Protein AF-A0A8I0L942-F1 (afdb_monomer)

InterPro domains:
  IPR004131 Pyrophosphate-energised proton pump [PF03030] (1-81)
  IPR004131 Pyrophosphate-energised proton pump [PTHR31998] (1-81)

Solvent-accessible surface area (backbone atoms only — not comparable to full-atom values): 4652 Å² total; per-residue (Å²): 97,71,68,63,50,52,52,51,52,52,47,47,55,72,76,38,59,39,47,83,71,69,78,39,82,75,73,59,67,62,54,49,51,50,48,52,55,42,48,60,60,59,51,49,56,60,53,51,46,67,58,46,52,58,53,52,38,37,72,75,63,29,70,70,50,35,53,51,52,54,54,49,50,50,58,54,44,66,72,74,106

Foldseek 3Di:
DVVVLVVLVVVQVVVPVCVVVVNDDTDVVVSVCVVVVVCVVVVVVVVVCVVVVLVVCCVPVNDVSSVVVVVVCVVVVVVVD

Structure (mmCIF, N/CA/C/O backbone):
data_AF-A0A8I0L942-F1
#
_entry.id   AF-A0A8I0L942-F1
#
loop_
_atom_site.group_PDB
_atom_site.id
_atom_site.type_symbol
_atom_site.label_atom_id
_atom_site.label_alt_id
_atom_site.label_comp_id
_atom_site.label_asym_id
_atom_site.label_entity_id
_atom_site.label_seq_id
_atom_site.pdbx_PDB_ins_code
_atom_site.Cartn_x
_atom_site.Cartn_y
_atom_site.Cartn_z
_atom_site.occupancy
_atom_site.B_iso_or_equiv
_atom_site.auth_seq_id
_atom_site.auth_comp_id
_atom_site.auth_asym_id
_atom_site.auth_atom_id
_atom_site.pdbx_PDB_model_num
ATOM 1 N N . ALA A 1 1 ? -11.923 1.088 1.145 1.00 73.75 1 ALA A N 1
ATOM 2 C CA . ALA A 1 1 ? -11.740 0.757 2.579 1.00 73.75 1 ALA A CA 1
ATOM 3 C C . ALA A 1 1 ? -12.502 1.696 3.530 1.00 73.75 1 ALA A C 1
ATOM 5 O O . ALA A 1 1 ? -13.261 1.205 4.354 1.00 73.75 1 ALA A O 1
ATOM 6 N N . ALA A 1 2 ? -12.350 3.027 3.426 1.00 79.94 2 ALA A N 1
ATOM 7 C CA . ALA A 1 2 ? -12.919 3.974 4.403 1.00 79.94 2 ALA A CA 1
ATOM 8 C C . ALA A 1 2 ? -14.454 3.907 4.558 1.00 79.94 2 ALA A C 1
ATOM 10 O O . ALA A 1 2 ? -14.951 3.898 5.679 1.00 79.94 2 ALA A O 1
ATOM 11 N N . TYR A 1 3 ? -15.206 3.781 3.460 1.00 82.56 3 TYR A N 1
ATOM 12 C CA . TYR A 1 3 ? -16.671 3.673 3.517 1.00 82.56 3 TYR A CA 1
ATOM 13 C C . TYR A 1 3 ? -17.161 2.416 4.249 1.00 82.56 3 TYR A C 1
ATOM 15 O O . TYR A 1 3 ? -18.034 2.516 5.105 1.00 82.56 3 TYR A O 1
ATOM 23 N N . GLN A 1 4 ? -16.544 1.260 3.986 1.00 81.06 4 GLN A N 1
ATOM 24 C CA . GLN A 1 4 ? -16.867 0.005 4.679 1.00 81.06 4 GLN A CA 1
ATOM 25 C C . GLN A 1 4 ? -16.565 0.092 6.181 1.00 81.06 4 GLN A C 1
ATOM 27 O O . GLN A 1 4 ? -17.322 -0.426 6.996 1.00 81.06 4 GLN A O 1
ATOM 32 N N . MET A 1 5 ? -15.494 0.801 6.556 1.00 81.81 5 MET A N 1
ATOM 33 C CA . MET A 1 5 ? -15.184 1.069 7.962 1.00 81.81 5 MET A CA 1
ATOM 34 C C . MET A 1 5 ? -16.286 1.912 8.627 1.00 81.81 5 MET A C 1
ATOM 36 O O . MET A 1 5 ? -16.696 1.620 9.746 1.00 81.81 5 MET A O 1
ATOM 40 N N . ILE A 1 6 ? -16.799 2.939 7.939 1.00 85.50 6 ILE A N 1
ATOM 41 C CA . ILE A 1 6 ? -17.866 3.810 8.459 1.00 85.50 6 ILE A CA 1
ATOM 42 C C . ILE A 1 6 ? -19.184 3.042 8.620 1.00 85.50 6 ILE A C 1
ATOM 44 O O . ILE A 1 6 ? -19.879 3.230 9.620 1.00 85.50 6 ILE A O 1
ATOM 48 N N . GLU A 1 7 ? -19.535 2.182 7.664 1.00 86.88 7 GLU A N 1
ATOM 49 C CA . GLU A 1 7 ? -20.732 1.338 7.755 1.00 86.88 7 GLU A CA 1
ATOM 50 C C . GLU A 1 7 ? -20.648 0.347 8.915 1.00 86.88 7 GLU A C 1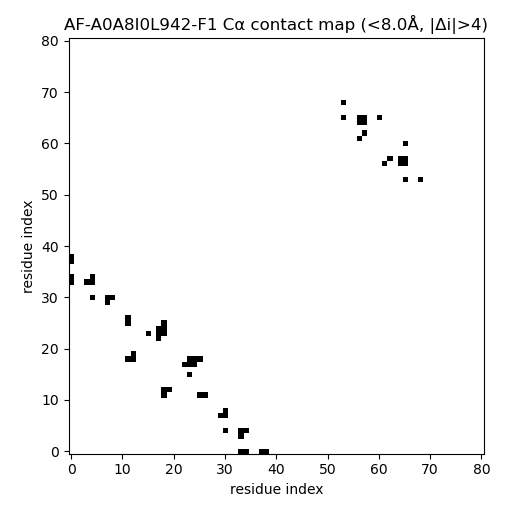
ATOM 52 O O . GLU A 1 7 ? -21.611 0.227 9.673 1.00 86.88 7 GLU A O 1
ATOM 57 N N . GLU A 1 8 ? -19.496 -0.298 9.112 1.00 83.94 8 GLU A N 1
ATOM 58 C CA . GLU A 1 8 ? -19.297 -1.240 10.215 1.00 83.94 8 GLU A CA 1
ATOM 59 C C . GLU A 1 8 ? -19.351 -0.537 11.575 1.00 83.94 8 GLU A C 1
ATOM 61 O O . GLU A 1 8 ? -20.048 -0.991 12.483 1.00 83.94 8 GLU A O 1
ATOM 66 N N . VAL A 1 9 ? -18.713 0.630 11.703 1.00 84.94 9 VAL A N 1
ATOM 67 C CA . VAL A 1 9 ? -18.800 1.447 12.920 1.00 84.94 9 VAL A CA 1
ATOM 68 C C . VAL A 1 9 ? -20.252 1.854 13.187 1.00 84.94 9 VAL A C 1
ATOM 70 O O . VAL A 1 9 ? -20.756 1.654 14.293 1.00 84.94 9 VAL A O 1
ATOM 73 N N . ARG A 1 10 ? -20.980 2.350 12.176 1.00 86.56 10 ARG A N 1
ATOM 74 C CA . ARG A 1 10 ? -22.407 2.698 12.316 1.00 86.56 10 ARG A CA 1
ATOM 75 C C . ARG A 1 10 ? -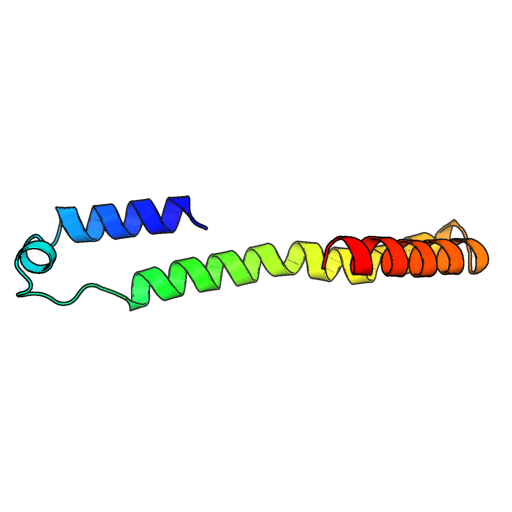23.269 1.497 12.702 1.00 86.56 10 ARG A C 1
ATOM 77 O O . ARG A 1 10 ? -24.176 1.647 13.522 1.00 86.56 10 ARG A O 1
ATOM 84 N N . ARG A 1 11 ? -22.994 0.313 12.150 1.00 87.12 11 ARG A N 1
ATOM 85 C CA . ARG A 1 11 ? -23.677 -0.935 12.505 1.00 87.12 11 ARG A CA 1
ATOM 86 C C . ARG A 1 11 ? -23.436 -1.279 13.971 1.00 87.12 11 ARG A C 1
ATOM 88 O O . ARG A 1 11 ? -24.404 -1.525 14.688 1.00 87.12 11 ARG A O 1
ATOM 95 N N . GLN A 1 12 ? -22.190 -1.240 14.441 1.00 81.81 12 GLN A N 1
ATOM 96 C CA . GLN A 1 12 ? -21.867 -1.515 15.843 1.00 81.81 12 GLN A CA 1
ATOM 97 C C . GLN A 1 12 ? -22.583 -0.538 16.784 1.00 81.81 12 GLN A C 1
ATOM 99 O O . GLN A 1 12 ? -23.259 -0.985 17.705 1.00 81.81 12 GLN A O 1
ATOM 104 N N . PHE A 1 13 ? -22.580 0.764 16.485 1.00 82.50 13 PHE A N 1
ATOM 105 C CA . PHE A 1 13 ? -23.318 1.757 17.276 1.00 82.50 13 PHE A CA 1
ATOM 106 C C . PHE A 1 13 ? -24.841 1.541 17.290 1.00 82.50 13 PHE A C 1
ATOM 108 O O . PHE A 1 13 ? -25.482 1.796 18.306 1.00 82.50 13 PHE A O 1
ATOM 115 N N . LYS A 1 14 ? -25.435 1.069 16.185 1.00 84.25 14 LYS A N 1
ATOM 116 C CA . LYS A 1 14 ? -26.886 0.826 16.094 1.00 84.25 14 LYS A CA 1
ATOM 117 C C . LYS A 1 14 ? -27.319 -0.475 16.775 1.00 84.25 14 LYS A C 1
ATOM 119 O O . LYS A 1 14 ? -28.415 -0.537 17.322 1.00 84.25 14 LYS A O 1
ATOM 124 N N . THR A 1 15 ? -26.485 -1.511 16.712 1.00 82.25 15 THR A N 1
ATOM 125 C CA . THR A 1 15 ? -26.822 -2.854 17.219 1.00 82.25 15 THR A CA 1
ATOM 126 C C . THR A 1 15 ? -26.399 -3.048 18.678 1.00 82.25 15 THR A C 1
ATOM 128 O O . THR A 1 15 ? -27.009 -3.843 19.382 1.00 82.25 15 THR A O 1
ATOM 131 N N . MET A 1 16 ? -25.386 -2.306 19.141 1.00 75.19 16 MET A N 1
ATOM 132 C CA . MET A 1 16 ? -24.830 -2.374 20.496 1.00 75.19 16 MET A CA 1
ATOM 133 C C . MET A 1 16 ? -24.865 -0.982 21.157 1.00 75.19 16 MET A C 1
ATOM 135 O O . MET A 1 16 ? -23.853 -0.276 21.208 1.00 75.19 16 MET A O 1
ATOM 139 N N . PRO A 1 17 ? -26.024 -0.545 21.688 1.00 75.56 17 PRO A N 1
ATOM 140 C CA . PRO A 1 17 ? -26.151 0.752 22.360 1.00 75.56 17 PRO A CA 1
ATOM 141 C C . PRO A 1 17 ? -25.319 0.849 23.654 1.00 75.56 17 PRO A C 1
ATOM 143 O O . PRO A 1 17 ? -25.109 1.951 24.166 1.00 75.56 17 PRO A O 1
ATOM 146 N N . GLY A 1 18 ? -24.815 -0.280 24.174 1.00 76.88 18 GLY A N 1
ATOM 147 C CA . GLY A 1 18 ? -23.870 -0.336 25.292 1.00 76.88 18 GLY A CA 1
ATOM 148 C C . GLY A 1 18 ? -22.512 0.295 24.977 1.00 76.88 18 GLY A C 1
ATOM 149 O O . GLY A 1 18 ? -21.853 0.796 25.886 1.00 76.88 18 GLY A O 1
ATOM 150 N N . ILE A 1 19 ? -22.130 0.380 23.698 1.00 75.62 19 ILE A N 1
ATOM 151 C CA . ILE A 1 19 ? -20.906 1.071 23.266 1.00 75.62 19 ILE A CA 1
ATOM 152 C C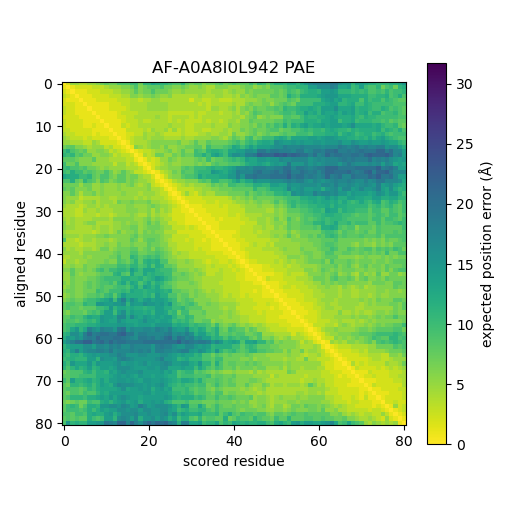 . ILE A 1 19 ? -21.017 2.580 23.528 1.00 75.62 19 ILE A C 1
ATOM 154 O O . ILE A 1 19 ? -20.076 3.202 24.013 1.00 75.62 19 ILE A O 1
ATOM 158 N N . MET A 1 20 ? -22.190 3.175 23.280 1.00 73.81 20 MET A N 1
ATOM 159 C CA . MET A 1 20 ? -22.441 4.605 23.520 1.00 73.81 20 MET A CA 1
ATOM 160 C C . MET A 1 20 ? -22.513 4.948 25.013 1.00 73.81 20 MET A C 1
ATOM 162 O O . MET A 1 20 ? -22.216 6.072 25.407 1.00 73.81 20 MET A O 1
ATOM 166 N N . LYS A 1 21 ? -22.901 3.970 25.839 1.00 77.94 21 LYS A N 1
ATOM 167 C CA . LYS A 1 21 ? -22.955 4.076 27.305 1.00 77.94 21 LYS A CA 1
ATOM 168 C C . LYS A 1 21 ? -21.636 3.684 27.987 1.00 77.94 21 LYS A C 1
ATOM 170 O O . LYS A 1 21 ? -21.540 3.796 29.204 1.00 77.94 21 LYS A O 1
ATOM 175 N N . GLY A 1 22 ? -20.638 3.225 27.224 1.00 75.06 22 GLY A N 1
ATOM 176 C CA . GLY A 1 22 ? -19.335 2.787 27.734 1.00 75.06 22 GLY A CA 1
ATOM 177 C C . GLY A 1 22 ? -19.354 1.459 28.500 1.00 75.06 22 GLY A C 1
ATOM 178 O O . GLY A 1 22 ? -18.359 1.109 29.130 1.00 75.06 22 GLY A O 1
ATOM 179 N N . THR A 1 23 ? -20.463 0.717 28.468 1.00 75.62 23 THR A N 1
ATOM 180 C CA . THR A 1 23 ? -20.627 -0.565 29.169 1.00 75.62 23 THR A CA 1
ATOM 181 C C . THR A 1 23 ? -20.189 -1.771 28.338 1.00 75.62 23 THR A C 1
ATOM 183 O O . THR A 1 23 ? -19.818 -2.791 28.913 1.00 75.62 23 THR A O 1
ATOM 186 N N . GLU A 1 24 ? -20.190 -1.668 27.006 1.00 76.69 24 GLU A N 1
ATOM 187 C CA . GLU A 1 24 ? -19.763 -2.740 26.094 1.00 76.69 24 GLU A CA 1
ATOM 188 C C . GLU A 1 24 ? -18.550 -2.323 25.259 1.00 76.69 24 GLU A C 1
ATOM 190 O O . GLU A 1 24 ? -18.425 -1.173 24.835 1.00 76.69 24 GLU A O 1
ATOM 195 N N . LYS A 1 25 ? -17.642 -3.275 25.009 1.00 77.56 25 LYS A N 1
ATOM 196 C CA . LYS A 1 25 ? -16.455 -3.043 24.179 1.00 77.56 25 LYS A CA 1
ATOM 197 C C . LYS A 1 25 ? -16.805 -3.210 22.691 1.00 77.56 25 LYS A C 1
ATOM 199 O O . LYS A 1 25 ? -17.412 -4.224 22.349 1.00 77.56 25 LYS A O 1
ATOM 204 N N . PRO A 1 26 ? -16.389 -2.277 21.811 1.00 78.38 26 PRO A N 1
ATOM 205 C CA . PRO A 1 26 ? -16.557 -2.414 20.366 1.00 78.38 26 PRO A CA 1
ATOM 206 C C . PRO A 1 26 ? -15.862 -3.656 19.809 1.00 78.38 26 PRO A C 1
ATOM 208 O O . PRO A 1 26 ? -14.841 -4.106 20.341 1.00 78.38 26 PRO A O 1
ATOM 211 N N . ASP A 1 27 ? -16.361 -4.158 18.681 1.00 79.69 27 ASP A N 1
ATOM 212 C CA . ASP A 1 27 ? -15.690 -5.224 17.948 1.00 79.69 27 ASP A CA 1
ATOM 213 C C . ASP A 1 27 ? -14.599 -4.647 17.038 1.00 79.69 27 ASP A C 1
ATOM 215 O O . ASP A 1 27 ? -14.813 -4.288 15.876 1.00 79.69 27 ASP A O 1
ATOM 219 N N . TYR A 1 28 ? -13.388 -4.594 17.588 1.00 80.06 28 TYR A N 1
ATOM 220 C CA . TYR A 1 28 ? -12.187 -4.185 16.868 1.00 80.06 28 TYR A CA 1
ATOM 221 C C . TYR A 1 28 ? -11.714 -5.218 15.840 1.00 80.06 28 TYR A C 1
ATOM 223 O O . TYR A 1 28 ? -11.057 -4.836 14.872 1.00 80.06 28 TYR A O 1
ATOM 231 N N . LYS A 1 29 ? -12.029 -6.512 16.011 1.00 85.69 29 LYS A N 1
ATOM 232 C CA . LYS A 1 29 ? -11.562 -7.558 15.085 1.00 85.69 29 LYS A CA 1
ATOM 233 C C . LYS A 1 29 ? -12.190 -7.370 13.713 1.00 85.69 29 LYS A C 1
ATOM 235 O O . LYS A 1 29 ? -11.481 -7.463 12.715 1.00 85.69 29 LYS A O 1
ATOM 240 N N . SER A 1 30 ? -13.480 -7.045 13.672 1.00 82.06 30 SER A N 1
ATOM 241 C CA . SER A 1 30 ? -14.191 -6.763 12.423 1.00 82.06 30 SER A CA 1
ATOM 242 C C . SER A 1 30 ? -13.599 -5.551 11.694 1.00 82.06 30 SER A C 1
ATOM 244 O O . SER A 1 30 ? -13.301 -5.635 10.503 1.00 82.06 30 SER A O 1
ATOM 246 N N . CYS A 1 31 ? -13.311 -4.457 12.409 1.00 81.62 31 CYS A N 1
ATOM 247 C CA . CYS A 1 31 ? -12.678 -3.271 11.821 1.00 81.62 31 CYS A CA 1
ATOM 248 C C . CYS A 1 31 ? -11.273 -3.565 11.265 1.00 81.62 31 CYS A C 1
ATOM 250 O O . CYS A 1 31 ? -10.943 -3.143 10.154 1.00 81.62 31 CYS A O 1
ATOM 252 N N . VAL A 1 32 ? -10.455 -4.320 12.008 1.00 84.88 32 VAL A N 1
ATOM 253 C CA . VAL A 1 32 ? -9.114 -4.725 11.557 1.00 84.88 32 VAL A CA 1
ATOM 254 C C . VAL A 1 32 ? -9.211 -5.627 10.327 1.00 84.88 32 VAL A C 1
ATOM 256 O O . VAL A 1 32 ? -8.533 -5.371 9.338 1.00 84.88 32 VAL A O 1
ATOM 259 N N . ALA A 1 33 ? -10.100 -6.621 10.330 1.00 86.56 33 ALA A N 1
ATOM 260 C CA . ALA A 1 33 ? -10.268 -7.534 9.203 1.00 86.56 33 ALA A CA 1
ATOM 261 C C . ALA A 1 33 ? -10.688 -6.811 7.911 1.00 86.56 33 ALA A C 1
ATOM 263 O O . ALA A 1 33 ? -10.157 -7.119 6.841 1.00 86.56 33 ALA A O 1
ATOM 264 N N . ILE A 1 34 ? -11.588 -5.823 7.998 1.00 85.00 34 ILE A N 1
ATOM 265 C CA . ILE A 1 34 ? -12.010 -5.006 6.848 1.00 85.00 34 ILE A CA 1
ATOM 266 C C . ILE A 1 34 ? -10.829 -4.202 6.294 1.00 85.00 34 ILE A C 1
ATOM 268 O O . ILE A 1 34 ? -10.592 -4.216 5.084 1.00 85.00 34 ILE A O 1
ATOM 272 N N . SER A 1 35 ? -10.064 -3.529 7.162 1.00 84.75 35 SER A N 1
ATOM 273 C CA . SER A 1 35 ? -8.920 -2.720 6.728 1.00 84.75 35 SER A CA 1
ATOM 274 C C . SER A 1 35 ? -7.821 -3.590 6.113 1.00 84.75 35 SER A C 1
ATOM 276 O O . SER A 1 35 ? -7.340 -3.278 5.025 1.00 84.75 35 SER A O 1
ATOM 278 N N . THR A 1 36 ? -7.492 -4.721 6.744 1.00 85.38 36 THR A N 1
ATOM 279 C CA . THR A 1 36 ? -6.463 -5.650 6.271 1.00 85.38 36 THR A CA 1
ATOM 280 C C . THR A 1 36 ? -6.854 -6.281 4.941 1.00 85.38 36 THR A C 1
ATOM 282 O O . THR A 1 36 ? -6.054 -6.290 4.012 1.00 85.38 36 THR A O 1
ATOM 285 N N . THR A 1 37 ? -8.091 -6.760 4.801 1.00 86.19 37 THR A N 1
ATOM 286 C CA . THR A 1 37 ? -8.545 -7.403 3.557 1.00 86.19 37 THR A CA 1
ATOM 287 C C . THR A 1 37 ? -8.573 -6.413 2.397 1.00 86.19 37 THR A C 1
ATOM 289 O O . THR A 1 37 ? -8.142 -6.742 1.290 1.00 86.19 37 THR A O 1
ATOM 292 N N . ALA A 1 38 ? -9.053 -5.190 2.644 1.00 86.38 38 ALA A N 1
ATOM 293 C CA . ALA A 1 38 ? -9.056 -4.143 1.634 1.00 86.38 38 ALA A CA 1
ATOM 294 C C . ALA A 1 38 ? -7.627 -3.730 1.255 1.00 86.38 38 ALA A C 1
ATOM 296 O O . ALA A 1 38 ? -7.320 -3.652 0.072 1.00 86.38 38 ALA A O 1
ATOM 297 N N . ALA A 1 39 ? -6.743 -3.532 2.237 1.00 85.19 39 ALA A N 1
ATOM 298 C CA . ALA A 1 39 ? -5.348 -3.181 1.988 1.00 85.19 39 ALA A CA 1
ATOM 299 C C . ALA A 1 39 ? -4.624 -4.262 1.176 1.00 85.19 39 ALA A C 1
ATOM 301 O O . ALA A 1 39 ? -3.986 -3.945 0.181 1.00 85.19 39 ALA A O 1
ATOM 302 N N . LEU A 1 40 ? -4.778 -5.540 1.532 1.00 84.94 40 LEU A N 1
ATOM 303 C CA . LEU A 1 40 ? -4.138 -6.645 0.812 1.00 84.94 40 LEU A CA 1
ATOM 304 C C . LEU A 1 40 ? -4.605 -6.745 -0.645 1.00 84.94 40 LEU A C 1
ATOM 306 O O . LEU A 1 40 ? -3.791 -6.994 -1.532 1.00 84.94 40 LEU A O 1
ATOM 310 N N . LYS A 1 41 ? -5.899 -6.527 -0.908 1.00 83.25 41 LYS A N 1
ATOM 311 C CA . LYS A 1 41 ? -6.425 -6.502 -2.280 1.00 83.25 41 LYS A CA 1
ATOM 312 C C . LYS A 1 41 ? -5.906 -5.309 -3.075 1.00 83.25 41 LYS A C 1
ATOM 314 O O . LYS A 1 41 ? -5.469 -5.482 -4.208 1.00 83.25 41 LYS A O 1
ATOM 319 N N . GLU A 1 42 ? -5.949 -4.120 -2.486 1.00 85.69 42 GLU A N 1
ATOM 320 C CA . GLU A 1 42 ? -5.554 -2.884 -3.165 1.00 85.69 42 GLU A CA 1
ATOM 321 C C . GLU A 1 42 ? -4.038 -2.792 -3.367 1.00 85.69 42 GLU A C 1
ATOM 323 O O . GLU A 1 42 ? -3.611 -2.222 -4.358 1.00 85.69 42 GLU A O 1
ATOM 328 N N . MET A 1 43 ? -3.210 -3.385 -2.495 1.00 83.69 43 MET A N 1
ATOM 329 C CA . MET A 1 43 ? -1.742 -3.383 -2.628 1.00 83.69 43 MET A CA 1
ATOM 330 C C . MET A 1 43 ? -1.224 -4.275 -3.761 1.00 83.69 43 MET A C 1
ATOM 332 O O . MET A 1 43 ? -0.124 -4.044 -4.266 1.00 83.69 43 MET A O 1
ATOM 336 N N . LEU A 1 44 ? -2.002 -5.269 -4.197 1.00 86.81 44 LEU A N 1
ATOM 337 C CA . LEU A 1 44 ? -1.602 -6.144 -5.299 1.00 86.81 44 LEU A CA 1
ATOM 338 C C . LEU A 1 44 ? -1.470 -5.365 -6.616 1.00 86.81 44 LEU A C 1
ATOM 340 O O . LEU A 1 44 ? -0.521 -5.570 -7.367 1.00 86.81 44 LEU A O 1
ATOM 344 N N . VAL A 1 45 ? -2.395 -4.441 -6.876 1.00 86.69 45 VAL A N 1
ATOM 345 C CA . VAL A 1 45 ? -2.450 -3.643 -8.110 1.00 86.69 45 VAL A CA 1
ATOM 346 C C . VAL A 1 45 ? -1.196 -2.769 -8.317 1.00 86.69 45 VAL A C 1
ATOM 348 O O . VAL A 1 45 ? -0.546 -2.920 -9.356 1.00 86.69 45 VAL A O 1
ATOM 351 N N . PRO A 1 46 ? -0.789 -1.893 -7.374 1.00 87.12 46 PRO A N 1
ATOM 352 C CA . PRO A 1 46 ? 0.425 -1.096 -7.510 1.00 87.12 46 PRO A CA 1
ATOM 353 C C . PRO A 1 46 ? 1.691 -1.958 -7.478 1.00 87.12 46 PRO A C 1
ATOM 355 O O . PRO A 1 46 ? 2.633 -1.653 -8.204 1.00 87.12 46 PRO A O 1
ATOM 358 N N . GLY A 1 47 ? 1.714 -3.058 -6.712 1.00 88.25 47 GLY A N 1
ATOM 359 C CA . GLY A 1 47 ? 2.859 -3.974 -6.684 1.00 88.25 47 GLY A CA 1
ATOM 360 C C . GLY A 1 47 ? 3.115 -4.631 -8.042 1.00 88.25 47 GLY A C 1
ATOM 361 O O . GLY A 1 47 ? 4.241 -4.638 -8.535 1.00 88.25 47 GLY A O 1
ATOM 362 N N . VAL A 1 48 ? 2.057 -5.119 -8.691 1.00 89.44 48 VAL A N 1
ATOM 363 C CA . VAL A 1 48 ? 2.149 -5.706 -10.033 1.00 89.44 48 VAL A CA 1
ATOM 364 C C . VAL A 1 48 ? 2.509 -4.645 -11.077 1.00 89.44 48 VAL A C 1
ATOM 366 O O . VAL A 1 48 ? 3.359 -4.903 -11.929 1.00 89.44 48 VAL A O 1
ATOM 369 N N . MET A 1 49 ? 1.942 -3.434 -10.997 1.00 87.00 49 MET A N 1
ATOM 370 C CA . MET A 1 49 ? 2.316 -2.335 -11.898 1.00 87.00 49 MET A CA 1
ATOM 371 C C . MET A 1 49 ? 3.794 -1.951 -11.785 1.00 87.00 49 MET A C 1
ATOM 373 O O . MET A 1 49 ? 4.441 -1.747 -12.811 1.00 87.00 49 MET A O 1
ATOM 377 N N . ALA A 1 50 ? 4.341 -1.891 -10.569 1.00 86.44 50 ALA A N 1
ATOM 378 C CA . ALA A 1 50 ? 5.741 -1.538 -10.346 1.00 86.44 50 ALA A CA 1
ATOM 379 C C . ALA A 1 50 ? 6.713 -2.534 -10.998 1.00 86.44 50 ALA A C 1
ATOM 381 O O . ALA A 1 50 ? 7.779 -2.138 -11.463 1.00 86.44 50 ALA A O 1
ATOM 382 N N . VAL A 1 51 ? 6.339 -3.816 -11.069 1.00 87.50 51 VAL A N 1
ATOM 383 C CA . VAL A 1 51 ? 7.151 -4.866 -11.703 1.00 87.50 51 VAL A CA 1
ATOM 384 C C . VAL A 1 51 ? 6.932 -4.910 -13.217 1.00 87.50 51 VAL A C 1
ATOM 386 O O . VAL A 1 51 ? 7.890 -5.045 -13.977 1.00 87.50 51 VAL A O 1
ATOM 389 N N . LEU A 1 52 ? 5.686 -4.772 -13.678 1.00 88.12 52 LEU A N 1
ATOM 390 C CA . LEU A 1 52 ? 5.361 -4.845 -15.104 1.00 88.12 52 LEU A CA 1
ATOM 391 C C . LEU A 1 52 ? 5.840 -3.624 -15.892 1.00 88.12 52 LEU A C 1
ATOM 393 O O . LEU A 1 52 ? 6.268 -3.790 -17.030 1.00 88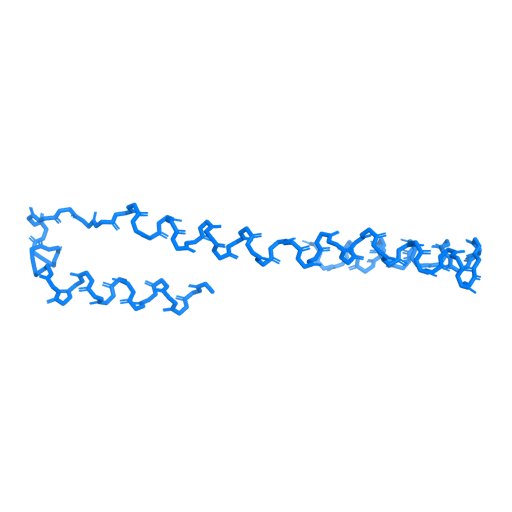.12 52 LEU A O 1
ATOM 397 N N . ALA A 1 53 ? 5.796 -2.414 -15.327 1.00 85.00 53 ALA A N 1
ATOM 398 C CA . ALA A 1 53 ? 6.153 -1.202 -16.066 1.00 85.00 53 ALA A CA 1
ATOM 399 C C . ALA A 1 53 ? 7.608 -1.221 -16.594 1.00 85.00 53 ALA A C 1
ATOM 401 O O . ALA A 1 53 ? 7.794 -1.009 -17.795 1.00 85.00 53 ALA A O 1
ATOM 402 N N . PRO A 1 54 ? 8.638 -1.565 -15.794 1.00 83.62 54 PRO A N 1
ATOM 403 C CA . PRO A 1 54 ? 10.006 -1.729 -16.290 1.00 83.62 54 PRO A CA 1
ATOM 404 C C . PRO A 1 54 ? 10.154 -2.866 -17.311 1.00 83.62 54 PRO A C 1
ATOM 406 O O . PRO A 1 54 ? 10.889 -2.716 -18.284 1.00 83.62 54 PRO A O 1
ATOM 409 N N . LEU A 1 55 ? 9.450 -3.989 -17.121 1.00 85.94 55 LEU A N 1
ATOM 410 C CA . LEU A 1 55 ? 9.498 -5.140 -18.033 1.00 85.94 55 LEU A CA 1
ATOM 411 C C . LEU A 1 55 ? 8.943 -4.789 -19.416 1.00 85.94 55 LEU A C 1
ATOM 413 O O . LEU A 1 55 ? 9.585 -5.050 -20.430 1.00 85.94 55 LEU A O 1
ATOM 417 N N . VAL A 1 56 ? 7.770 -4.157 -19.462 1.00 87.31 56 VAL A N 1
ATOM 418 C CA . VAL A 1 56 ? 7.123 -3.750 -20.714 1.00 87.31 56 VAL A CA 1
ATOM 419 C C . VAL A 1 56 ? 7.958 -2.688 -21.431 1.00 87.31 56 VAL A C 1
ATOM 421 O O . VAL A 1 56 ? 8.196 -2.807 -22.632 1.00 87.31 56 VAL A O 1
ATOM 424 N N . VAL A 1 57 ? 8.456 -1.681 -20.705 1.00 86.19 57 VAL A N 1
ATOM 425 C CA . VAL A 1 57 ? 9.289 -0.614 -21.285 1.00 86.19 57 VAL A CA 1
ATOM 426 C C . VAL A 1 57 ? 10.629 -1.163 -21.780 1.00 86.19 57 VAL A C 1
ATOM 428 O O . 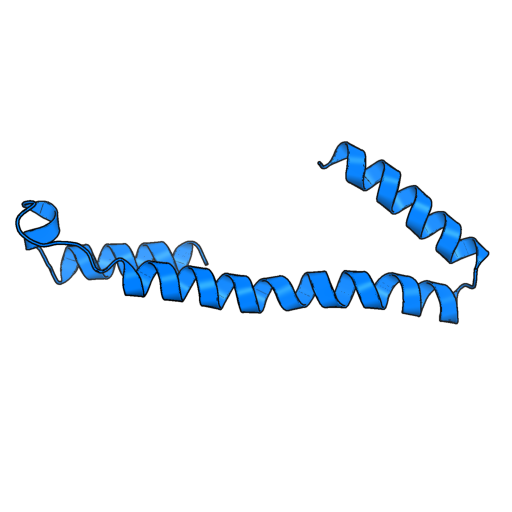VAL A 1 57 ? 11.051 -0.828 -22.885 1.00 86.19 57 VAL A O 1
ATOM 431 N N . GLY A 1 58 ? 11.269 -2.051 -21.017 1.00 84.25 58 GLY A N 1
ATOM 432 C CA . GLY A 1 58 ? 12.534 -2.673 -21.401 1.00 84.25 58 GLY A CA 1
ATOM 433 C C . GLY A 1 58 ? 12.424 -3.561 -22.643 1.00 84.25 58 GLY A C 1
ATOM 434 O O . GLY A 1 58 ? 13.325 -3.536 -23.477 1.00 84.25 58 GLY A O 1
ATOM 435 N N . ILE A 1 59 ? 11.318 -4.300 -22.798 1.00 84.00 59 ILE A N 1
ATOM 436 C CA . ILE A 1 59 ? 11.108 -5.215 -23.933 1.00 84.00 59 ILE A CA 1
ATOM 437 C C . ILE A 1 59 ? 10.646 -4.472 -25.198 1.00 84.00 59 ILE A C 1
ATOM 439 O O . ILE A 1 59 ? 11.093 -4.816 -26.289 1.00 84.00 59 ILE A O 1
ATOM 443 N N . LEU A 1 60 ? 9.775 -3.459 -25.085 1.00 85.31 60 LEU A N 1
ATOM 444 C CA . LEU A 1 60 ? 9.217 -2.757 -26.253 1.00 85.31 60 LEU A CA 1
ATOM 445 C C . LEU A 1 60 ? 10.078 -1.589 -26.750 1.00 85.31 60 LEU A C 1
ATOM 447 O O . LEU A 1 60 ? 10.181 -1.379 -27.955 1.00 85.31 60 LEU A O 1
ATOM 451 N N . LEU A 1 61 ? 10.653 -0.802 -25.837 1.00 81.69 61 LEU A N 1
ATOM 452 C CA . LEU A 1 61 ? 11.334 0.464 -26.154 1.00 81.69 61 LEU A CA 1
ATOM 453 C C . LEU A 1 61 ? 12.855 0.392 -25.943 1.00 81.69 61 LEU A C 1
ATOM 455 O O . LEU A 1 61 ? 13.586 1.293 -26.358 1.00 81.69 61 LEU A O 1
ATOM 459 N N . GLY A 1 62 ? 13.341 -0.683 -25.322 1.00 84.75 62 GLY A N 1
ATOM 460 C CA . GLY A 1 62 ? 14.759 -0.956 -25.137 1.00 84.75 62 GLY A CA 1
ATOM 461 C C . GLY A 1 62 ? 15.406 -0.269 -23.921 1.00 84.75 62 GLY A C 1
ATOM 462 O O . GLY A 1 62 ? 14.755 0.450 -23.154 1.00 84.75 62 GLY A O 1
ATOM 463 N N . PRO A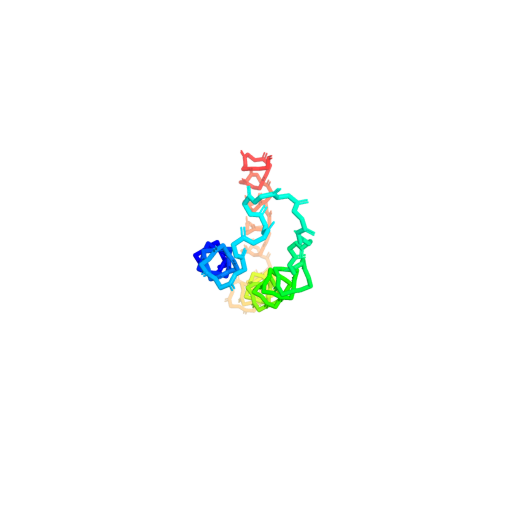 1 63 ? 16.724 -0.479 -23.726 1.00 80.12 63 PRO A N 1
ATOM 464 C CA . PRO A 1 63 ? 17.435 -0.101 -22.500 1.00 80.12 63 PRO A CA 1
ATOM 465 C C . PRO A 1 63 ? 17.507 1.413 -22.267 1.00 80.12 63 PRO A C 1
ATOM 467 O O . PRO A 1 63 ? 17.464 1.874 -21.128 1.00 80.12 63 PRO A O 1
ATOM 470 N N . SER A 1 64 ? 17.600 2.204 -23.339 1.00 82.25 64 SER A N 1
ATOM 471 C CA . SER A 1 64 ? 17.696 3.665 -23.248 1.00 82.25 64 SER A CA 1
ATOM 472 C C . SER A 1 64 ? 16.395 4.297 -22.741 1.00 82.25 64 SER A C 1
ATOM 474 O O . SER A 1 64 ? 16.435 5.199 -21.905 1.00 82.25 64 SER A O 1
ATOM 476 N N . ALA A 1 65 ? 15.239 3.791 -23.185 1.00 80.75 65 ALA A N 1
ATOM 477 C CA . ALA A 1 65 ? 13.933 4.247 -22.711 1.00 80.75 65 ALA A CA 1
ATOM 478 C C . ALA A 1 65 ? 13.668 3.822 -21.258 1.00 80.75 65 ALA A C 1
ATOM 480 O O . ALA A 1 65 ? 13.119 4.598 -20.475 1.00 80.75 65 ALA A O 1
ATOM 481 N N . LEU A 1 66 ? 14.127 2.626 -20.872 1.00 80.50 66 LEU A N 1
ATOM 482 C CA . LEU A 1 66 ? 14.083 2.162 -19.485 1.00 80.50 66 LEU A CA 1
ATOM 483 C C . LEU A 1 66 ? 14.883 3.084 -18.550 1.00 80.50 66 LEU A C 1
ATOM 485 O O . LEU A 1 66 ? 14.402 3.433 -17.474 1.00 80.50 66 LEU A O 1
ATOM 4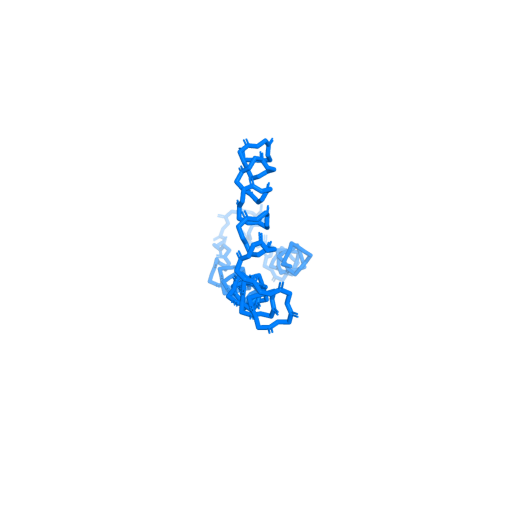89 N N . GLY A 1 67 ? 16.070 3.529 -18.974 1.00 83.50 67 GLY A N 1
ATOM 490 C CA . GLY A 1 67 ? 16.876 4.491 -18.217 1.00 83.50 67 GLY A CA 1
ATOM 491 C C . GLY A 1 67 ? 16.149 5.819 -17.975 1.00 83.50 67 GLY A C 1
ATOM 492 O O . GLY A 1 67 ? 16.162 6.332 -16.856 1.00 83.50 67 GLY A O 1
ATOM 493 N N . GLY A 1 68 ? 15.450 6.339 -18.990 1.00 86.88 68 GLY A N 1
ATOM 494 C CA . GLY A 1 68 ? 14.623 7.544 -18.864 1.00 86.88 68 GLY A CA 1
ATOM 495 C C . GLY A 1 68 ? 13.438 7.372 -17.907 1.00 86.88 68 GLY A C 1
ATOM 496 O O . GLY A 1 68 ? 13.193 8.248 -17.078 1.00 86.88 68 GLY A O 1
ATOM 497 N N . LEU A 1 69 ? 12.747 6.227 -17.964 1.00 86.94 69 LEU A N 1
ATOM 498 C CA . LEU A 1 69 ? 11.653 5.884 -17.045 1.00 86.94 69 LEU A CA 1
ATOM 499 C C . LEU A 1 69 ? 12.129 5.870 -15.585 1.00 86.94 69 LEU A C 1
ATOM 501 O O . LEU A 1 69 ? 11.475 6.451 -14.723 1.00 86.94 69 LEU A O 1
ATOM 505 N N . LEU A 1 70 ? 13.269 5.232 -15.307 1.00 86.06 70 LEU A N 1
ATOM 506 C CA . LEU A 1 70 ? 13.820 5.129 -13.953 1.00 86.06 70 LEU A CA 1
ATOM 507 C C . LEU A 1 70 ? 14.271 6.491 -13.410 1.00 86.06 70 LEU A C 1
ATOM 509 O O . LEU A 1 70 ? 13.975 6.820 -12.262 1.00 86.06 70 LEU A O 1
ATOM 513 N N . ALA A 1 71 ? 14.938 7.304 -14.237 1.00 87.69 71 ALA A N 1
ATOM 514 C CA . ALA A 1 71 ? 15.346 8.655 -13.857 1.00 87.69 71 ALA A CA 1
ATOM 515 C C . ALA A 1 71 ? 14.134 9.560 -13.584 1.00 87.69 71 ALA A C 1
ATOM 517 O O . ALA A 1 71 ? 14.098 10.258 -12.571 1.00 87.69 71 ALA A O 1
ATOM 518 N N . GLY A 1 72 ? 13.115 9.507 -14.449 1.00 87.00 72 GLY A N 1
ATOM 519 C CA . GLY A 1 72 ? 11.868 10.246 -14.267 1.00 87.00 72 GLY A CA 1
ATOM 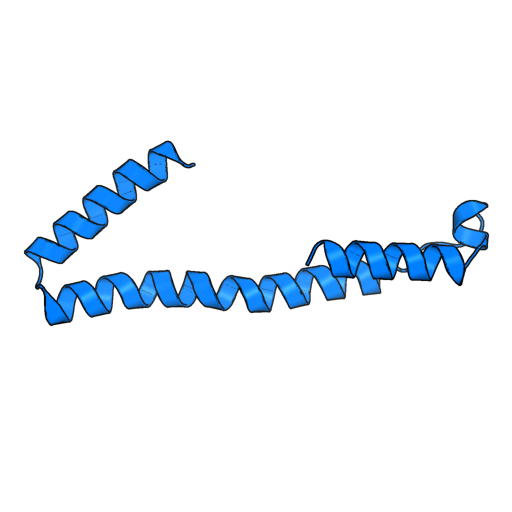520 C C . GLY A 1 72 ? 11.129 9.824 -12.999 1.00 87.00 72 GLY A C 1
ATOM 521 O O . GLY A 1 72 ? 10.789 10.680 -12.187 1.00 87.00 72 GLY A O 1
ATOM 522 N N . ALA A 1 73 ? 10.965 8.514 -12.786 1.00 87.25 73 ALA A N 1
ATOM 523 C CA . ALA A 1 73 ? 10.306 7.964 -11.604 1.00 87.25 73 ALA A CA 1
ATOM 524 C C . ALA A 1 73 ? 10.999 8.379 -10.298 1.00 87.25 73 ALA A C 1
ATOM 526 O O . ALA A 1 73 ? 10.319 8.658 -9.312 1.00 87.25 73 ALA A O 1
ATOM 527 N N . LEU A 1 74 ? 12.334 8.469 -10.293 1.00 87.44 74 LEU A N 1
ATOM 528 C CA . LEU A 1 74 ? 13.098 8.932 -9.137 1.00 87.44 74 LEU A CA 1
ATOM 529 C C . LEU A 1 74 ? 12.839 10.414 -8.841 1.00 87.44 74 LEU A C 1
ATOM 531 O O . LEU A 1 74 ? 12.520 10.756 -7.706 1.00 87.44 74 LEU A O 1
ATOM 535 N N . VAL A 1 75 ? 12.914 11.290 -9.849 1.00 90.94 75 VAL A N 1
ATOM 536 C CA . VAL A 1 75 ? 12.689 12.733 -9.654 1.00 90.94 75 VAL A CA 1
ATOM 537 C C . VAL A 1 75 ? 11.247 13.014 -9.229 1.00 90.94 75 VAL A C 1
ATOM 539 O O . VAL A 1 75 ? 11.021 13.733 -8.259 1.00 90.94 75 VAL A O 1
ATOM 542 N N . THR A 1 76 ? 10.261 12.412 -9.899 1.00 88.38 76 THR A N 1
ATOM 543 C CA . THR A 1 76 ? 8.848 12.593 -9.533 1.00 88.38 76 THR A CA 1
ATOM 544 C C . THR A 1 76 ? 8.524 11.963 -8.183 1.00 88.38 76 THR A C 1
ATOM 546 O O . THR A 1 76 ? 7.722 12.508 -7.431 1.00 88.38 76 THR A O 1
ATOM 549 N N . GLY A 1 77 ? 9.153 10.827 -7.867 1.00 85.75 77 GLY A N 1
ATOM 550 C CA . GLY A 1 77 ? 8.975 10.129 -6.599 1.00 85.75 77 GLY A CA 1
ATOM 551 C C . GLY A 1 77 ? 9.475 10.952 -5.418 1.00 85.75 77 GLY A C 1
ATOM 552 O O . GLY A 1 77 ? 8.756 11.086 -4.438 1.00 85.75 77 GLY A O 1
ATOM 553 N N . VAL A 1 78 ? 10.653 11.572 -5.539 1.00 84.62 78 VAL A N 1
ATOM 554 C CA . VAL A 1 78 ? 11.215 12.447 -4.494 1.00 84.62 78 VAL A CA 1
ATOM 555 C C . VAL A 1 78 ? 10.358 13.692 -4.255 1.00 84.62 78 VAL A C 1
ATOM 557 O O . VAL A 1 78 ? 10.325 14.190 -3.140 1.00 84.62 78 VAL A O 1
ATOM 560 N N . MET A 1 79 ? 9.662 14.204 -5.273 1.00 81.62 79 MET A N 1
ATOM 561 C CA . MET A 1 79 ? 8.790 15.375 -5.108 1.00 81.62 79 MET A CA 1
ATOM 562 C C . MET A 1 79 ? 7.419 15.053 -4.500 1.00 81.62 79 MET A C 1
ATOM 564 O O . MET A 1 79 ? 6.803 15.940 -3.916 1.00 81.62 79 MET A O 1
ATOM 568 N N . MET A 1 80 ? 6.906 13.833 -4.696 1.00 82.00 80 MET A N 1
ATOM 569 C CA . MET A 1 80 ? 5.626 13.397 -4.118 1.00 82.00 80 MET A CA 1
ATOM 570 C C . MET A 1 80 ? 5.758 12.772 -2.726 1.00 82.00 80 MET A C 1
ATOM 572 O O . MET A 1 80 ? 4.759 12.735 -2.007 1.00 82.00 80 MET A O 1
ATOM 576 N N . ALA A 1 81 ? 6.933 12.231 -2.393 1.00 70.44 81 ALA A N 1
ATOM 577 C CA . ALA A 1 81 ? 7.248 11.686 -1.073 1.00 70.44 81 ALA A CA 1
ATOM 578 C C . ALA A 1 81 ? 7.398 12.800 -0.028 1.00 70.44 81 ALA A C 1
ATOM 580 O O . ALA A 1 81 ? 6.929 12.575 1.110 1.00 70.44 81 ALA A O 1
#

Organism: NCBI:txid611301

pLDDT: mean 83.33, std 4.18, range [70.44, 90.94]

Mean predicted aligned error: 7.92 Å

Secondary structure (DSSP, 8-state):
-HHHHHHHHHHHHHH-TTTTTTSS---HHHHHHHHHHHHHHHHHHHHHHHHHHHHHHHHHT-HHHHHHHHHHHHHHHHHH-

Radius of gyration: 21.7 Å; Cα conta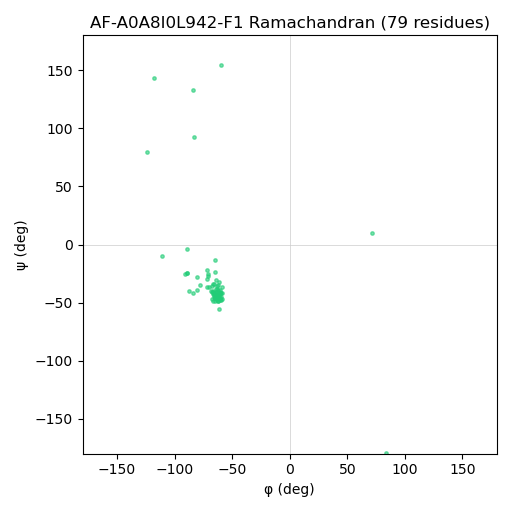cts (8 Å, |Δi|>4): 32; chains: 1; bounding box: 45×23×55 Å

Sequence (81 aa):
AAYQMIEEVRRQFKTMPGIMKGTEKPDYKSCVAISTTAALKEMLVPGVMAVLAPLVVGILLGPSALGGLLAGALVTGVMMA